Protein AF-A0A7C5WCN4-F1 (afdb_monomer_lite)

Secondary structure (DSSP, 8-state):
--HHHHHHHHHHHHHHHHHHHHHHHHHH--GGG-TTS-HHHHHHHHHHHHHHHHHHHHHHHHHHHHHHHHHTT--HHHHHHHHHHHHHHHHHTHHHHHHHHHHHHHTT--HHHHHHTT---

Radius of gyration: 17.39 Å; chains: 1; bounding box: 42×24×44 Å

pLDDT: mean 89.41, std 5.82, range [67.06, 97.5]

Foldseek 3Di:
DDPLLVVLLVLLVVLVVVLVLQVVLLVPDDCVLPVLDDRVLSVVLSVLLNVLSVLSNVLSVLSNVLSVCVVVVPDPVSNVVSVVVNVVSVVVNPVSVVVSCVSCVVSVHDPVSCVVSVHDD

Structure (mmCIF, N/CA/C/O backbone):
data_AF-A0A7C5WCN4-F1
#
_entry.id   AF-A0A7C5WCN4-F1
#
loop_
_atom_site.group_PDB
_atom_site.id
_atom_site.type_symbol
_atom_site.label_atom_id
_atom_site.label_alt_id
_atom_site.label_comp_id
_atom_site.label_asym_id
_atom_site.label_entity_id
_atom_site.label_seq_id
_atom_site.pdbx_PDB_ins_code
_atom_site.Cartn_x
_atom_site.Cartn_y
_atom_site.Cartn_z
_atom_site.occupancy
_atom_site.B_iso_or_equiv
_atom_site.auth_seq_id
_atom_site.auth_comp_id
_atom_site.auth_asym_id
_atom_site.auth_atom_id
_atom_site.pdbx_PDB_model_num
ATOM 1 N N . MET A 1 1 ? 18.456 7.647 -18.552 1.00 76.75 1 MET A N 1
ATOM 2 C CA . MET A 1 1 ? 17.257 7.166 -17.830 1.00 76.75 1 MET A CA 1
ATOM 3 C C . MET A 1 1 ? 16.057 7.398 -18.734 1.00 76.75 1 MET A C 1
ATOM 5 O O . MET A 1 1 ? 15.947 8.498 -19.260 1.00 76.75 1 MET A O 1
ATOM 9 N N . THR A 1 2 ? 15.253 6.373 -19.032 1.00 91.38 2 THR A N 1
ATOM 10 C CA . THR A 1 2 ? 14.086 6.536 -19.922 1.00 91.38 2 THR A CA 1
ATOM 11 C C . THR A 1 2 ? 12.917 7.166 -19.152 1.00 91.38 2 THR A C 1
ATOM 13 O O . THR A 1 2 ? 12.876 7.038 -17.925 1.00 91.38 2 THR A O 1
ATOM 16 N N . PRO A 1 3 ? 11.948 7.812 -19.833 1.00 93.69 3 PRO A N 1
ATOM 17 C CA . PRO A 1 3 ? 10.735 8.311 -19.180 1.00 93.69 3 PRO A CA 1
ATOM 18 C C . PRO A 1 3 ? 10.003 7.218 -18.392 1.00 93.69 3 PRO A C 1
ATOM 20 O O . PRO A 1 3 ? 9.534 7.458 -17.285 1.00 93.69 3 PRO A O 1
ATOM 23 N N . GLU A 1 4 ? 9.983 5.996 -18.927 1.00 93.31 4 GLU A N 1
ATOM 24 C CA . GLU A 1 4 ? 9.399 4.821 -18.278 1.00 93.31 4 GLU A CA 1
ATOM 25 C C . GLU A 1 4 ? 10.080 4.488 -16.939 1.00 93.31 4 GLU A C 1
ATOM 27 O O . GLU A 1 4 ? 9.400 4.337 -15.925 1.00 93.31 4 GLU A O 1
ATOM 32 N N . THR A 1 5 ? 11.419 4.450 -16.897 1.00 94.81 5 THR A N 1
ATOM 33 C CA . THR A 1 5 ? 12.170 4.245 -15.648 1.00 94.81 5 THR A CA 1
ATOM 34 C C . THR A 1 5 ? 11.837 5.320 -14.612 1.00 94.81 5 THR A C 1
ATOM 36 O O . THR A 1 5 ? 11.645 5.009 -13.437 1.00 94.81 5 THR A O 1
ATOM 39 N N . THR A 1 6 ? 11.754 6.583 -15.042 1.00 96.00 6 THR A N 1
ATOM 40 C CA . THR A 1 6 ? 11.404 7.708 -14.164 1.00 96.00 6 THR A CA 1
ATOM 41 C C . THR A 1 6 ? 10.004 7.547 -13.586 1.00 96.00 6 THR A C 1
ATOM 43 O O . THR A 1 6 ? 9.829 7.704 -12.380 1.00 96.00 6 THR A O 1
ATOM 46 N N . ILE A 1 7 ? 9.024 7.184 -14.417 1.00 96.62 7 ILE A N 1
ATOM 47 C CA . ILE A 1 7 ? 7.646 6.949 -13.976 1.00 96.62 7 ILE A CA 1
ATOM 48 C C . ILE A 1 7 ? 7.612 5.841 -12.921 1.00 96.62 7 ILE A C 1
ATOM 50 O O . ILE A 1 7 ? 7.041 6.049 -11.857 1.00 96.62 7 ILE A O 1
ATOM 54 N N . TYR A 1 8 ? 8.280 4.709 -13.150 1.00 96.06 8 TYR A N 1
ATOM 55 C CA . TYR A 1 8 ? 8.277 3.601 -12.193 1.00 96.06 8 TYR A CA 1
ATOM 56 C C . TYR A 1 8 ? 8.873 3.960 -10.835 1.00 96.06 8 TYR A C 1
ATOM 58 O O . TYR A 1 8 ? 8.252 3.679 -9.808 1.00 96.06 8 TYR A O 1
ATOM 66 N N . PHE A 1 9 ? 10.024 4.632 -10.801 1.00 97.25 9 PHE A N 1
ATOM 67 C CA . PHE A 1 9 ? 10.605 5.059 -9.529 1.00 97.25 9 PHE A CA 1
ATOM 68 C C . PHE A 1 9 ? 9.765 6.132 -8.831 1.00 97.25 9 PHE A C 1
ATOM 70 O O . PHE A 1 9 ? 9.570 6.044 -7.619 1.00 97.25 9 PHE A O 1
ATOM 77 N N . LEU A 1 10 ? 9.216 7.104 -9.566 1.00 97.31 10 LEU A N 1
ATOM 78 C CA . LEU A 1 10 ? 8.320 8.107 -8.985 1.00 97.31 10 LEU A CA 1
ATOM 79 C C . LEU A 1 10 ? 7.061 7.463 -8.401 1.00 97.31 10 LEU A C 1
ATOM 81 O O . LEU A 1 10 ? 6.691 7.766 -7.269 1.00 97.31 10 LEU A O 1
ATOM 85 N N . THR A 1 11 ? 6.432 6.533 -9.121 1.00 96.31 11 THR A N 1
ATOM 86 C CA . THR A 1 11 ? 5.275 5.785 -8.619 1.00 96.31 11 THR A CA 1
ATOM 87 C C . THR A 1 11 ? 5.635 4.984 -7.367 1.00 96.31 11 THR A C 1
ATOM 89 O O . THR A 1 11 ? 4.904 5.054 -6.379 1.00 96.31 11 THR A O 1
ATOM 92 N N . ALA A 1 12 ? 6.779 4.291 -7.352 1.00 96.62 12 ALA A N 1
ATOM 93 C CA . ALA A 1 12 ? 7.249 3.567 -6.172 1.00 96.62 12 ALA A CA 1
ATOM 94 C C . ALA A 1 12 ? 7.412 4.493 -4.956 1.00 96.62 12 ALA A C 1
ATOM 96 O O . ALA A 1 12 ? 6.925 4.166 -3.870 1.00 96.62 12 ALA A O 1
ATOM 97 N N . LEU A 1 13 ? 8.035 5.662 -5.141 1.00 97.50 13 LEU A N 1
ATOM 98 C CA . LEU A 1 13 ? 8.242 6.658 -4.087 1.00 97.50 13 LEU A CA 1
ATOM 99 C C . LEU A 1 13 ? 6.925 7.245 -3.572 1.00 97.50 13 LEU A C 1
ATOM 101 O O . LEU A 1 13 ? 6.748 7.356 -2.360 1.00 97.50 13 LEU A O 1
ATOM 105 N N . ILE A 1 14 ? 5.986 7.575 -4.463 1.00 97.19 14 ILE A N 1
ATOM 106 C CA . ILE A 1 14 ? 4.661 8.087 -4.084 1.00 97.19 14 ILE A CA 1
ATOM 107 C C . ILE A 1 14 ? 3.921 7.052 -3.234 1.00 97.19 14 ILE A C 1
ATOM 109 O O . ILE A 1 14 ? 3.423 7.380 -2.157 1.00 97.19 14 ILE A O 1
ATOM 113 N N . ILE A 1 15 ? 3.889 5.792 -3.674 1.00 95.31 15 ILE A N 1
ATOM 114 C CA . ILE A 1 15 ? 3.203 4.719 -2.945 1.00 95.31 15 ILE A CA 1
ATOM 115 C C . ILE A 1 15 ? 3.883 4.463 -1.594 1.00 95.31 15 ILE A C 1
ATOM 117 O O . ILE A 1 15 ? 3.197 4.326 -0.581 1.00 95.31 15 ILE A O 1
ATOM 121 N N . PHE A 1 16 ? 5.219 4.455 -1.547 1.00 96.56 16 PHE A N 1
ATOM 122 C CA . PHE A 1 16 ? 5.969 4.306 -0.299 1.00 96.56 16 PHE A CA 1
ATOM 123 C C . PHE A 1 16 ? 5.678 5.446 0.682 1.00 96.56 16 PHE A C 1
ATOM 125 O O . PHE A 1 16 ? 5.440 5.211 1.867 1.00 96.56 16 PHE A O 1
ATOM 132 N N . TYR A 1 17 ? 5.652 6.685 0.193 1.00 96.25 17 TYR A N 1
ATOM 133 C CA . TYR A 1 17 ? 5.306 7.844 1.004 1.00 96.25 17 TYR A CA 1
ATOM 134 C C . TYR A 1 17 ? 3.876 7.737 1.549 1.00 96.25 17 TYR A C 1
ATOM 136 O O . TYR A 1 17 ? 3.663 7.918 2.748 1.00 96.25 17 TYR A O 1
ATOM 144 N N . MET A 1 18 ? 2.906 7.364 0.707 1.00 93.75 18 MET A N 1
ATOM 145 C CA . MET A 1 18 ? 1.526 7.124 1.141 1.00 93.75 18 MET A CA 1
ATOM 146 C C . MET A 1 18 ? 1.446 6.043 2.223 1.00 93.75 18 MET A C 1
ATOM 148 O O . MET A 1 18 ? 0.764 6.252 3.226 1.00 93.75 18 MET A O 1
ATOM 152 N N . TYR A 1 19 ? 2.168 4.930 2.057 1.00 94.12 19 TYR A N 1
ATOM 153 C CA . TYR A 1 19 ? 2.286 3.886 3.075 1.00 94.12 19 TYR A CA 1
ATOM 154 C C . TYR A 1 19 ? 2.816 4.455 4.396 1.00 94.12 19 TYR A C 1
ATOM 156 O O . TYR A 1 19 ? 2.184 4.277 5.435 1.00 94.12 19 TYR A O 1
ATOM 164 N N . ARG A 1 20 ? 3.927 5.201 4.369 1.00 94.62 20 ARG A N 1
ATOM 165 C CA . ARG A 1 20 ? 4.536 5.790 5.574 1.00 94.62 20 ARG A CA 1
ATOM 166 C C . ARG A 1 20 ? 3.586 6.738 6.300 1.00 94.62 20 ARG A C 1
ATOM 168 O O . ARG A 1 20 ? 3.486 6.668 7.522 1.00 94.62 20 ARG A O 1
ATOM 175 N N . VAL A 1 21 ? 2.882 7.599 5.564 1.00 92.88 21 VAL A N 1
ATOM 176 C CA . VAL A 1 21 ? 1.896 8.528 6.135 1.00 92.88 21 VAL A CA 1
ATOM 177 C C . VAL A 1 21 ? 0.731 7.765 6.768 1.00 92.88 21 VAL A C 1
ATOM 179 O O . VAL A 1 21 ? 0.367 8.049 7.907 1.00 92.88 21 VAL A O 1
ATOM 182 N N . ARG A 1 22 ? 0.176 6.770 6.066 1.00 91.69 22 ARG A N 1
ATOM 183 C CA . ARG A 1 22 ? -0.956 5.961 6.546 1.00 91.69 22 ARG A CA 1
ATOM 184 C C . ARG A 1 22 ? -0.588 5.103 7.758 1.00 91.69 22 ARG A C 1
ATOM 186 O O . ARG A 1 22 ? -1.338 5.088 8.728 1.00 91.69 22 ARG A O 1
ATOM 193 N N . LYS A 1 23 ? 0.584 4.461 7.741 1.00 92.38 23 LYS A N 1
ATOM 194 C CA . LYS A 1 23 ? 1.112 3.663 8.856 1.00 92.38 23 LYS A CA 1
ATOM 195 C C . LYS A 1 23 ? 1.343 4.522 10.097 1.00 92.38 23 LYS A C 1
ATOM 197 O O . LYS A 1 23 ? 0.842 4.191 11.163 1.00 92.38 23 LYS A O 1
ATOM 202 N N . LYS A 1 24 ? 1.994 5.681 9.941 1.00 91.12 24 LYS A N 1
ATOM 203 C CA . LYS A 1 24 ? 2.179 6.635 11.044 1.00 91.12 24 LYS A CA 1
ATOM 204 C C . LYS A 1 24 ? 0.840 7.103 11.623 1.00 91.12 24 LYS A C 1
ATOM 206 O O . LYS A 1 24 ? 0.715 7.185 12.839 1.00 91.12 24 LYS A O 1
ATOM 211 N N . GLY A 1 25 ? -0.147 7.384 10.769 1.00 88.56 25 GLY A N 1
ATOM 212 C CA . GLY A 1 25 ? -1.503 7.718 11.210 1.00 88.56 25 GLY A CA 1
ATOM 213 C C . GLY A 1 25 ? -2.146 6.582 12.006 1.00 88.56 25 GLY A C 1
ATOM 214 O O . GLY A 1 25 ? -2.656 6.815 13.092 1.00 88.56 25 GLY A O 1
ATOM 215 N N . LEU A 1 26 ? -2.053 5.341 11.522 1.00 90.75 26 LEU A N 1
ATOM 216 C CA . LEU A 1 26 ? -2.600 4.164 12.203 1.00 90.75 26 LEU A CA 1
ATOM 217 C C . LEU A 1 26 ? -1.961 3.909 13.571 1.00 90.75 26 LEU A C 1
ATOM 219 O O . LEU A 1 26 ? -2.655 3.565 14.528 1.00 90.75 26 LEU A O 1
ATOM 223 N N . ASP A 1 27 ? -0.644 4.077 13.673 1.00 89.62 27 ASP A N 1
ATOM 224 C CA . ASP A 1 27 ? 0.095 3.844 14.912 1.00 89.62 27 ASP A CA 1
ATOM 225 C C . ASP A 1 27 ? -0.321 4.840 16.009 1.00 89.62 27 ASP A C 1
ATOM 227 O O . ASP A 1 27 ? -0.366 4.465 17.180 1.00 89.62 27 ASP A O 1
ATOM 231 N N . GLN A 1 28 ? -0.714 6.060 15.625 1.00 89.00 28 GLN A N 1
ATOM 232 C CA . GLN A 1 28 ? -1.202 7.112 16.525 1.00 89.00 28 GLN A CA 1
ATOM 233 C C . GLN A 1 28 ? -2.654 6.917 16.984 1.00 89.00 28 GLN A C 1
ATOM 235 O O . GLN A 1 28 ? -3.077 7.549 17.950 1.00 89.00 28 GLN A O 1
ATOM 240 N N . ILE A 1 29 ? -3.421 6.050 16.322 1.00 87.75 29 ILE A N 1
ATOM 241 C CA . ILE A 1 29 ? -4.818 5.795 16.676 1.00 87.75 29 ILE A CA 1
ATOM 242 C C . ILE A 1 29 ? -4.869 4.782 17.819 1.00 87.75 29 ILE A C 1
ATOM 244 O O . ILE A 1 29 ? -4.379 3.648 17.704 1.00 87.75 29 ILE A O 1
ATOM 248 N N . GLY A 1 30 ? -5.468 5.218 18.927 1.00 87.94 30 GLY A N 1
ATOM 249 C CA . GLY A 1 30 ? -5.791 4.399 20.090 1.00 87.94 30 GLY A CA 1
ATOM 250 C C . GLY A 1 30 ? -7.257 3.941 20.100 1.00 87.94 30 GLY A C 1
ATOM 251 O O . GLY A 1 30 ? -8.057 4.444 19.308 1.00 87.94 30 GLY A O 1
ATOM 252 N N . PRO A 1 31 ? -7.627 3.024 21.014 1.00 88.62 31 PRO A N 1
ATOM 253 C CA . PRO A 1 31 ? -9.000 2.523 21.146 1.00 88.62 31 PRO A CA 1
ATOM 254 C C . PRO A 1 31 ? -10.027 3.634 21.409 1.00 88.62 31 PRO A C 1
ATOM 256 O O . PRO A 1 31 ? -11.164 3.537 20.973 1.00 88.62 31 PRO A O 1
ATOM 259 N N . GLU A 1 32 ? -9.597 4.721 22.055 1.00 87.38 32 GLU A N 1
ATOM 260 C CA . GLU A 1 32 ? -10.376 5.940 22.332 1.00 87.38 32 GLU A CA 1
ATOM 261 C C . GLU A 1 32 ? -11.008 6.555 21.068 1.00 87.38 32 GLU A C 1
ATOM 263 O O . GLU A 1 32 ? -12.049 7.198 21.136 1.00 87.38 32 GLU A O 1
ATOM 268 N N . ALA A 1 33 ? -10.387 6.362 19.897 1.00 85.06 33 ALA A N 1
ATOM 269 C CA . ALA A 1 33 ? -10.899 6.882 18.631 1.00 85.06 33 ALA A CA 1
ATOM 270 C C . ALA A 1 33 ? -12.108 6.095 18.101 1.00 85.06 33 ALA A C 1
ATOM 272 O O . ALA A 1 33 ? -12.773 6.561 17.180 1.00 85.06 33 ALA A O 1
ATOM 273 N N . PHE A 1 34 ? -12.364 4.902 18.641 1.00 86.50 34 PHE A N 1
ATOM 274 C CA . PHE A 1 34 ? -13.492 4.040 18.301 1.00 86.50 34 PHE A CA 1
ATOM 275 C C . PHE A 1 34 ? -14.149 3.533 19.587 1.00 86.50 34 PHE A C 1
ATOM 277 O O . PHE A 1 34 ? -14.023 2.352 19.910 1.00 86.50 34 PHE A O 1
ATOM 284 N N . PRO A 1 35 ? -14.840 4.413 20.336 1.00 84.69 35 PRO A N 1
ATOM 285 C CA . PRO A 1 35 ? -15.514 4.020 21.572 1.00 84.69 35 PRO A CA 1
ATOM 286 C C . PRO A 1 35 ? -16.640 3.006 21.324 1.00 84.69 35 PRO A C 1
ATOM 288 O O . PRO A 1 35 ? -17.064 2.326 22.252 1.00 84.69 35 PRO A O 1
ATOM 291 N N . GLU A 1 36 ? -17.110 2.885 20.078 1.00 86.75 36 GLU A N 1
ATOM 292 C CA . GLU A 1 36 ? -18.105 1.894 19.665 1.00 86.75 36 GLU A CA 1
ATOM 293 C C . GLU A 1 36 ? -17.531 0.470 19.603 1.00 86.75 36 GLU A C 1
ATOM 295 O O . GLU A 1 36 ? -18.284 -0.502 19.574 1.00 86.75 36 GLU A O 1
ATOM 300 N N . PHE A 1 37 ? -16.202 0.332 19.560 1.00 87.75 37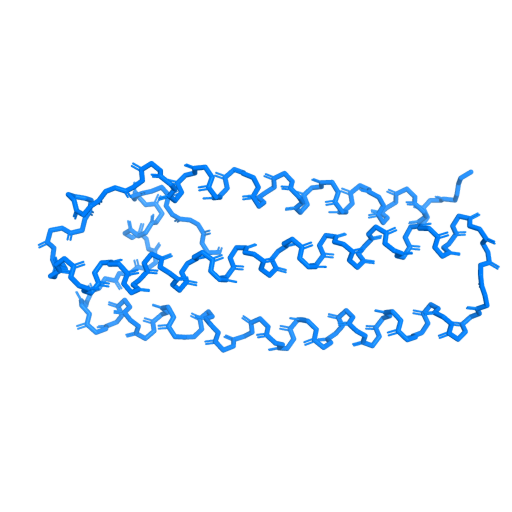 PHE A N 1
ATOM 301 C CA . PHE A 1 37 ? -15.532 -0.959 19.496 1.00 87.75 37 PHE A CA 1
ATOM 302 C C . PHE A 1 37 ? -15.136 -1.436 20.887 1.00 87.75 37 PHE A C 1
ATOM 304 O O . PHE A 1 37 ? -14.494 -0.730 21.666 1.00 87.75 37 PHE A O 1
ATOM 311 N N . GLU A 1 38 ? -15.392 -2.713 21.159 1.00 89.94 38 GLU A N 1
ATOM 312 C CA . GLU A 1 38 ? -14.668 -3.400 22.221 1.00 89.94 38 GLU A CA 1
ATOM 313 C C . GLU A 1 38 ? -13.160 -3.389 21.918 1.00 89.94 38 GLU A C 1
ATOM 315 O O . GLU A 1 38 ? -12.734 -3.438 20.761 1.00 89.94 38 GLU A O 1
ATOM 320 N N . LYS A 1 39 ? -1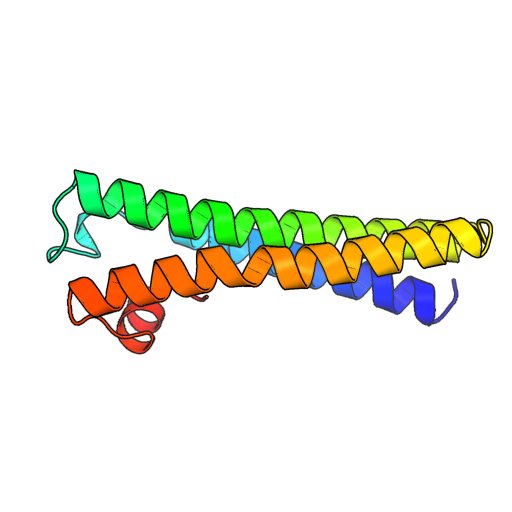2.309 -3.373 22.952 1.00 87.88 39 LYS A N 1
ATOM 321 C CA . LYS A 1 39 ? -10.847 -3.300 22.759 1.00 87.88 39 LYS A CA 1
ATOM 322 C C . LYS A 1 39 ? -10.316 -4.397 21.827 1.00 87.88 39 LYS A C 1
ATOM 324 O O . LYS A 1 39 ? -9.456 -4.118 20.997 1.00 87.88 39 LYS A O 1
ATOM 329 N N . ALA A 1 40 ? -10.827 -5.624 21.943 1.00 89.50 40 ALA A N 1
ATOM 330 C CA . ALA A 1 40 ? -10.428 -6.742 21.084 1.00 89.50 40 ALA A CA 1
ATOM 331 C C . ALA A 1 40 ? -10.765 -6.482 19.604 1.00 89.50 40 ALA A C 1
ATOM 333 O O . ALA A 1 40 ? -9.908 -6.641 18.734 1.00 89.50 40 ALA A O 1
ATOM 334 N N . VAL A 1 41 ? -11.980 -5.995 19.349 1.00 88.88 41 VAL A N 1
ATOM 335 C CA . VAL A 1 41 ? -12.492 -5.605 18.027 1.00 88.88 41 VAL A CA 1
ATOM 336 C C . VAL A 1 41 ? -11.637 -4.482 17.432 1.00 88.88 41 VAL A C 1
ATOM 338 O O . VAL A 1 41 ? -11.226 -4.559 16.275 1.00 88.88 41 VAL A O 1
ATOM 341 N N . PHE A 1 42 ? -11.273 -3.477 18.233 1.00 91.12 42 PHE A N 1
ATOM 342 C CA . PHE A 1 42 ? -10.381 -2.404 17.793 1.00 91.12 42 PHE A CA 1
ATOM 343 C C . PHE A 1 42 ? -9.011 -2.926 17.333 1.00 91.12 42 PHE A C 1
ATOM 345 O O . PHE A 1 42 ? -8.512 -2.507 16.287 1.00 91.12 42 PHE A O 1
ATOM 352 N N . PHE A 1 43 ? -8.391 -3.845 18.079 1.00 91.06 43 PHE A N 1
ATOM 353 C CA . PHE A 1 43 ? -7.098 -4.409 17.682 1.00 91.06 43 PHE A CA 1
ATOM 354 C C . PHE A 1 43 ? -7.197 -5.251 16.408 1.00 91.06 43 PHE A C 1
ATOM 356 O O . PHE A 1 43 ? -6.289 -5.198 15.576 1.00 91.06 43 PHE A O 1
ATOM 363 N N . GLU A 1 44 ? -8.295 -5.981 16.214 1.00 91.00 44 GLU A N 1
ATOM 364 C CA . GLU A 1 44 ? -8.537 -6.702 14.967 1.00 91.00 44 GLU A CA 1
ATOM 365 C C . GLU A 1 44 ? -8.696 -5.744 13.780 1.00 91.00 44 GLU A C 1
ATOM 367 O O . GLU A 1 44 ? -8.035 -5.922 12.753 1.00 91.00 44 GLU A O 1
ATOM 372 N N . PHE A 1 45 ? -9.494 -4.688 13.939 1.00 89.75 45 PHE A N 1
ATOM 373 C CA . PHE A 1 45 ? -9.664 -3.641 12.936 1.00 89.75 45 PHE A CA 1
ATOM 374 C C . PHE A 1 45 ? -8.336 -2.957 12.586 1.00 89.75 45 PHE A C 1
ATOM 376 O O . PHE A 1 45 ? -7.978 -2.830 11.412 1.00 89.75 45 PHE A O 1
ATOM 383 N N . LYS A 1 46 ? -7.557 -2.574 13.606 1.00 91.00 46 LYS A N 1
ATOM 384 C CA . LYS A 1 46 ? -6.227 -1.977 13.437 1.00 91.00 46 LYS A CA 1
ATOM 385 C C . LYS A 1 46 ? -5.294 -2.922 12.682 1.00 91.00 46 LYS A C 1
ATOM 387 O O . LYS A 1 46 ? -4.602 -2.476 11.772 1.00 91.00 46 LYS A O 1
ATOM 392 N N . ARG A 1 47 ? -5.315 -4.223 12.989 1.00 91.25 47 ARG A N 1
ATOM 393 C CA . ARG A 1 47 ? -4.539 -5.240 12.262 1.00 91.25 47 ARG A CA 1
ATOM 394 C C . ARG A 1 47 ? -4.962 -5.343 10.795 1.00 91.25 47 ARG A C 1
ATOM 396 O O . ARG A 1 47 ? -4.100 -5.424 9.928 1.00 91.25 47 ARG A O 1
ATOM 403 N N . LEU A 1 48 ? -6.264 -5.320 10.501 1.00 89.88 48 LEU A N 1
ATOM 404 C CA . LEU A 1 48 ? -6.767 -5.355 9.122 1.00 89.88 48 LEU A CA 1
ATOM 405 C C . LEU A 1 48 ? -6.303 -4.135 8.316 1.00 89.88 48 LEU A C 1
ATOM 407 O O . LEU A 1 48 ? -5.845 -4.295 7.182 1.00 89.88 48 LEU A O 1
ATOM 411 N N . LEU A 1 49 ? -6.378 -2.938 8.907 1.00 89.88 49 LEU A N 1
ATOM 412 C CA . LEU A 1 49 ? -5.850 -1.714 8.300 1.00 89.88 49 LEU A CA 1
ATOM 413 C C . LEU A 1 49 ? -4.342 -1.799 8.072 1.00 89.88 49 LEU A C 1
ATOM 415 O O . LEU A 1 49 ? -3.863 -1.414 7.007 1.00 89.88 49 LEU A O 1
ATOM 419 N N . ASP A 1 50 ? -3.606 -2.341 9.038 1.00 91.50 50 ASP A N 1
ATOM 420 C CA . ASP A 1 50 ? -2.159 -2.478 8.932 1.00 91.50 50 ASP A CA 1
ATOM 421 C C . ASP A 1 50 ? -1.765 -3.393 7.773 1.00 91.50 50 ASP A C 1
AT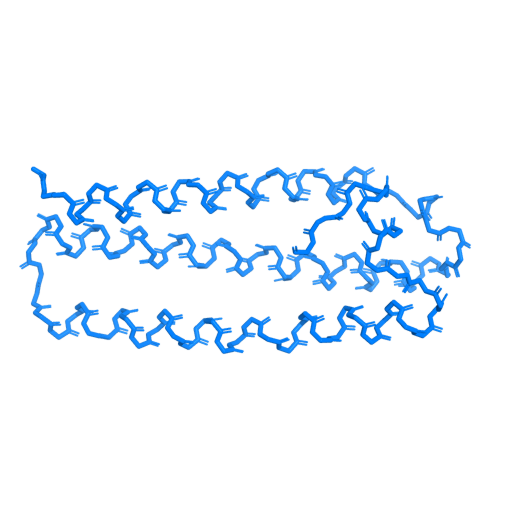OM 423 O O . ASP A 1 50 ? -1.013 -3.001 6.883 1.00 91.50 50 ASP A O 1
ATOM 427 N N . THR A 1 51 ? -2.389 -4.570 7.697 1.00 90.12 51 THR A N 1
ATOM 428 C CA . THR A 1 51 ? -2.200 -5.508 6.586 1.00 90.12 51 THR A CA 1
ATOM 429 C C . THR A 1 51 ? -2.582 -4.888 5.238 1.00 90.12 51 THR A C 1
ATOM 431 O O . THR A 1 51 ? -1.955 -5.186 4.221 1.00 90.12 51 THR A O 1
ATOM 434 N N . ALA A 1 52 ? -3.606 -4.031 5.183 1.00 88.12 52 ALA A N 1
ATOM 435 C CA . ALA A 1 52 ? -3.958 -3.319 3.955 1.00 88.12 52 ALA A CA 1
ATOM 436 C C . ALA A 1 52 ? -2.875 -2.300 3.553 1.00 88.12 52 ALA A C 1
ATOM 438 O O . ALA A 1 52 ? -2.544 -2.183 2.371 1.00 88.12 52 ALA A O 1
ATOM 439 N N . TYR A 1 53 ? -2.280 -1.596 4.517 1.00 90.88 53 TYR A N 1
ATOM 440 C CA . TYR A 1 53 ? -1.204 -0.637 4.263 1.00 90.88 53 TYR A CA 1
ATOM 441 C C . TYR A 1 53 ? 0.114 -1.318 3.889 1.00 90.88 53 TYR A C 1
ATOM 443 O O . TYR A 1 53 ? 0.767 -0.875 2.945 1.00 90.88 53 TYR A O 1
ATOM 451 N N . GLU A 1 54 ? 0.477 -2.430 4.524 1.00 90.62 54 GLU A N 1
ATOM 452 C CA . GLU A 1 54 ? 1.647 -3.237 4.144 1.00 90.62 54 GLU A CA 1
ATOM 453 C C . GLU A 1 54 ? 1.592 -3.684 2.678 1.00 90.62 54 GLU A C 1
ATOM 455 O O . GLU A 1 54 ? 2.606 -3.739 1.986 1.00 90.62 54 GLU A O 1
ATOM 460 N N . ARG A 1 55 ? 0.399 -3.918 2.130 1.00 88.88 55 ARG A N 1
ATOM 461 C CA . ARG A 1 55 ? 0.264 -4.269 0.711 1.00 88.88 55 ARG A CA 1
ATOM 462 C C . ARG A 1 55 ? 0.570 -3.108 -0.232 1.00 88.88 55 ARG A C 1
ATOM 464 O O . ARG A 1 55 ? 0.997 -3.346 -1.361 1.00 88.88 55 ARG A O 1
ATOM 471 N N . MET A 1 56 ? 0.428 -1.859 0.218 1.00 91.00 56 MET A N 1
ATOM 472 C CA . MET A 1 56 ? 0.941 -0.703 -0.525 1.00 91.00 56 MET A CA 1
ATOM 473 C C . MET A 1 56 ? 2.471 -0.747 -0.605 1.00 91.00 56 MET A C 1
ATOM 475 O O . MET A 1 56 ? 3.035 -0.401 -1.641 1.00 91.00 56 MET A O 1
ATOM 479 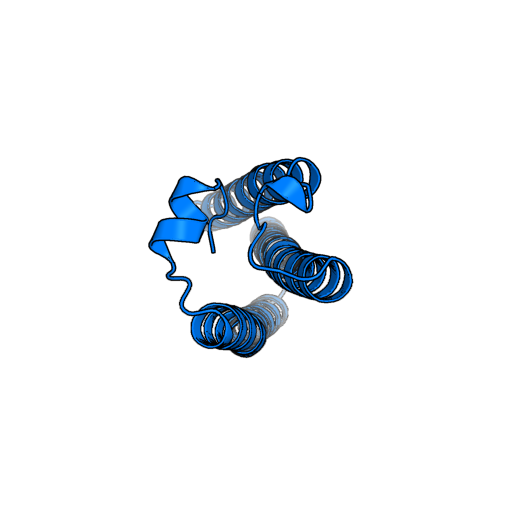N N . LEU A 1 57 ? 3.152 -1.228 0.442 1.00 92.75 57 LEU A N 1
ATOM 480 C CA . LEU A 1 57 ? 4.602 -1.419 0.410 1.00 92.75 57 LEU A CA 1
ATOM 481 C C . LEU A 1 57 ? 5.003 -2.468 -0.638 1.00 92.75 57 LEU A C 1
ATOM 483 O O . LEU A 1 57 ? 5.935 -2.226 -1.402 1.00 92.75 57 LEU A O 1
ATOM 487 N N . TYR A 1 58 ? 4.271 -3.582 -0.747 1.00 93.00 58 TYR A N 1
ATOM 488 C CA . TYR A 1 58 ? 4.512 -4.568 -1.811 1.00 93.00 58 TYR A CA 1
ATOM 489 C C . TYR A 1 58 ? 4.323 -3.963 -3.202 1.00 93.00 58 TYR A C 1
ATOM 491 O O . TYR A 1 58 ? 5.161 -4.163 -4.081 1.00 93.00 58 TYR A O 1
ATOM 499 N N . LEU A 1 59 ? 3.267 -3.166 -3.391 1.00 93.25 59 LEU A N 1
ATOM 500 C CA . LEU A 1 59 ? 3.018 -2.470 -4.650 1.00 93.25 59 LEU A CA 1
ATOM 501 C C . LEU A 1 59 ? 4.167 -1.511 -5.004 1.00 93.25 59 LEU A C 1
ATOM 503 O O . LEU A 1 59 ? 4.653 -1.521 -6.134 1.00 93.25 59 LEU A O 1
ATOM 507 N N . SER A 1 60 ? 4.647 -0.735 -4.027 1.00 95.06 60 SER A N 1
ATOM 508 C CA . SER A 1 60 ? 5.827 0.125 -4.177 1.00 95.06 60 SER A CA 1
ATOM 509 C C . SER A 1 60 ? 7.067 -0.679 -4.588 1.00 95.06 60 SER A C 1
ATOM 511 O O . SER A 1 60 ? 7.744 -0.308 -5.547 1.00 95.06 60 SER A O 1
ATOM 513 N N . GLY A 1 61 ? 7.321 -1.817 -3.935 1.00 95.69 61 GLY A N 1
ATOM 514 C CA . GLY A 1 61 ? 8.435 -2.708 -4.264 1.00 95.69 61 GLY A CA 1
ATOM 515 C C . GLY A 1 61 ? 8.379 -3.247 -5.697 1.00 95.69 61 GLY A C 1
ATOM 516 O O . GLY A 1 61 ? 9.402 -3.280 -6.379 1.00 95.69 61 GLY A O 1
ATOM 517 N N . VAL A 1 62 ? 7.189 -3.594 -6.198 1.00 95.56 62 VAL A N 1
ATOM 518 C CA . VAL A 1 62 ? 7.021 -4.045 -7.590 1.00 95.56 62 VAL A CA 1
ATOM 519 C C . VAL A 1 62 ? 7.304 -2.923 -8.589 1.00 95.56 62 VAL A C 1
ATOM 521 O O . VAL A 1 62 ? 8.004 -3.155 -9.574 1.00 95.56 62 VAL A O 1
ATOM 524 N N . PHE A 1 63 ? 6.842 -1.696 -8.332 1.00 96.06 63 PHE A N 1
ATOM 525 C CA . PHE A 1 63 ? 7.197 -0.549 -9.176 1.00 96.06 63 PHE A CA 1
ATOM 526 C C . PHE A 1 63 ? 8.695 -0.236 -9.134 1.00 96.06 63 PHE A C 1
ATOM 528 O O . PHE A 1 63 ? 9.289 0.065 -10.168 1.00 96.06 63 PHE A O 1
ATOM 535 N N . PHE A 1 64 ? 9.336 -0.373 -7.974 1.00 96.25 64 PHE A N 1
ATOM 536 C CA . PHE A 1 64 ? 10.782 -0.214 -7.862 1.00 96.25 64 PHE A CA 1
ATOM 537 C C . PHE A 1 64 ? 11.529 -1.265 -8.699 1.00 96.25 64 PHE A C 1
ATOM 539 O O . PHE A 1 64 ? 12.447 -0.928 -9.449 1.00 96.25 64 PHE A O 1
ATOM 546 N N . LEU A 1 65 ? 11.082 -2.525 -8.647 1.00 95.50 65 LEU A N 1
ATOM 547 C CA . LEU A 1 65 ? 11.630 -3.615 -9.453 1.00 95.50 65 LEU A CA 1
ATOM 548 C C . LEU A 1 65 ? 11.436 -3.374 -10.958 1.00 95.50 65 LEU A C 1
ATOM 550 O O . LEU A 1 65 ? 12.376 -3.571 -11.725 1.00 95.50 65 LEU A O 1
ATOM 554 N N . LEU A 1 66 ? 10.267 -2.883 -11.388 1.00 95.38 66 LEU A N 1
ATOM 555 C CA . LEU A 1 66 ? 10.034 -2.467 -12.779 1.00 95.38 66 LEU A CA 1
ATOM 556 C C . LEU A 1 66 ? 10.996 -1.351 -13.211 1.00 95.38 66 LEU A C 1
ATOM 558 O O . LEU A 1 66 ? 11.513 -1.383 -14.332 1.00 95.38 66 LEU A O 1
ATOM 562 N N . GLY A 1 67 ? 11.276 -0.395 -12.321 1.00 95.69 67 GLY A N 1
ATOM 563 C CA . GLY A 1 67 ? 12.284 0.645 -12.526 1.00 95.69 67 GLY A CA 1
ATOM 564 C C . GLY A 1 67 ? 13.671 0.056 -12.783 1.00 95.69 67 GLY A C 1
ATOM 565 O O . GLY A 1 67 ? 14.299 0.402 -13.784 1.00 95.69 67 GLY A O 1
ATOM 566 N N . ILE A 1 68 ? 14.109 -0.891 -11.946 1.00 95.88 68 ILE A N 1
ATOM 567 C CA . ILE A 1 68 ? 15.387 -1.612 -12.091 1.00 95.88 68 ILE A CA 1
ATOM 568 C C . ILE A 1 68 ? 15.434 -2.393 -13.410 1.00 95.88 68 ILE A C 1
ATOM 570 O O . ILE A 1 68 ? 16.363 -2.210 -14.194 1.00 95.88 68 ILE A O 1
ATOM 574 N N . ILE A 1 69 ? 14.425 -3.223 -13.690 1.00 95.50 69 ILE A N 1
ATOM 575 C CA . ILE A 1 69 ? 14.334 -4.029 -14.920 1.00 95.50 69 ILE A CA 1
ATOM 576 C C . ILE A 1 69 ? 14.485 -3.143 -16.157 1.00 95.50 69 ILE A C 1
ATOM 578 O O . ILE A 1 69 ? 15.238 -3.471 -17.075 1.00 95.50 69 ILE A O 1
ATOM 582 N N . THR A 1 70 ? 13.803 -1.996 -16.157 1.00 94.25 70 THR A N 1
ATOM 583 C CA . THR A 1 70 ? 13.827 -1.044 -17.272 1.00 94.25 70 THR A CA 1
ATOM 584 C C . THR A 1 70 ? 15.166 -0.310 -17.362 1.00 94.25 70 THR A C 1
ATOM 586 O O . THR A 1 70 ? 15.696 -0.138 -18.459 1.00 94.25 70 THR A O 1
ATOM 589 N N . LEU A 1 71 ? 15.748 0.093 -16.226 1.00 95.56 71 LEU A N 1
ATOM 590 C CA . LEU A 1 71 ? 17.037 0.788 -16.169 1.00 95.56 71 LEU A CA 1
ATOM 591 C C . LEU A 1 71 ? 18.179 -0.080 -16.712 1.00 95.56 71 LEU A C 1
ATOM 593 O O . LEU A 1 71 ? 18.987 0.400 -17.505 1.00 95.56 71 LEU A O 1
ATOM 597 N N . PHE A 1 72 ? 18.218 -1.353 -16.314 1.00 96.12 72 PHE A N 1
ATOM 598 C CA . PHE A 1 72 ? 19.261 -2.305 -16.706 1.00 96.12 72 PHE A CA 1
ATOM 599 C C . PHE A 1 72 ? 18.946 -3.073 -17.995 1.00 96.12 72 PHE A C 1
ATOM 601 O O . PHE A 1 72 ? 19.734 -3.925 -18.395 1.00 96.12 72 PHE A O 1
ATOM 608 N N . ARG A 1 73 ? 17.822 -2.767 -18.663 1.00 92.94 73 ARG A N 1
ATOM 609 C CA . ARG A 1 73 ? 17.380 -3.430 -19.904 1.00 92.94 73 ARG A CA 1
ATOM 610 C C . ARG A 1 73 ? 17.358 -4.960 -19.779 1.00 92.94 73 ARG A C 1
ATOM 612 O O . ARG A 1 73 ? 17.820 -5.671 -20.669 1.00 92.94 73 ARG A O 1
ATOM 619 N N . LEU A 1 74 ? 16.840 -5.456 -18.656 1.00 93.50 74 LEU A N 1
ATOM 620 C CA . LEU A 1 74 ? 16.710 -6.893 -18.413 1.00 93.50 74 LEU A CA 1
ATOM 621 C C . LEU A 1 74 ? 15.769 -7.554 -19.442 1.00 93.50 74 LEU A C 1
ATOM 623 O O . LEU A 1 74 ? 14.979 -6.857 -20.089 1.00 93.50 74 LEU A O 1
ATOM 627 N N . PRO A 1 75 ? 15.831 -8.892 -19.604 1.00 93.94 75 PRO A N 1
ATOM 628 C CA . PRO A 1 75 ? 15.053 -9.598 -20.614 1.00 93.94 75 PRO A CA 1
ATOM 629 C C . PRO A 1 75 ? 13.547 -9.279 -20.559 1.00 93.94 75 PRO A C 1
ATOM 631 O O . PRO A 1 75 ? 12.982 -9.171 -19.464 1.00 93.94 75 PRO A O 1
ATOM 634 N N . PRO A 1 76 ? 12.852 -9.210 -21.714 1.00 88.94 76 PRO A N 1
ATOM 635 C CA . PRO A 1 76 ? 11.420 -8.898 -21.769 1.00 88.94 76 PRO A CA 1
ATOM 636 C C . PRO A 1 76 ? 10.548 -9.816 -20.900 1.00 88.94 76 PRO A C 1
ATOM 638 O O . PRO A 1 76 ? 9.577 -9.363 -20.295 1.00 88.94 76 PRO A O 1
ATOM 641 N N . ASN A 1 77 ? 10.934 -11.089 -20.771 1.00 93.44 77 ASN A N 1
ATOM 642 C CA . ASN A 1 77 ? 10.232 -12.068 -19.939 1.00 93.44 77 ASN A CA 1
ATOM 643 C C . ASN A 1 77 ? 10.227 -11.672 -18.456 1.00 93.44 77 ASN A C 1
ATOM 645 O O . ASN A 1 77 ? 9.219 -11.859 -17.779 1.00 93.44 77 ASN A O 1
ATOM 649 N N . THR A 1 78 ? 11.314 -11.075 -17.953 1.00 92.56 78 THR A N 1
ATOM 650 C CA . THR A 1 78 ? 11.389 -10.588 -16.569 1.00 92.56 78 THR A CA 1
ATOM 651 C C . THR A 1 78 ? 10.360 -9.485 -16.341 1.00 92.56 78 THR A C 1
ATOM 653 O O . THR A 1 78 ? 9.611 -9.532 -15.369 1.00 92.56 78 THR A O 1
ATOM 656 N N . LYS A 1 79 ? 10.257 -8.540 -17.283 1.00 90.31 79 LYS A N 1
ATOM 657 C CA . LYS A 1 79 ? 9.281 -7.443 -17.236 1.00 90.31 79 LYS A CA 1
ATOM 658 C C . LYS A 1 79 ? 7.839 -7.960 -17.271 1.00 90.31 79 LYS A C 1
ATOM 660 O O . LYS A 1 79 ? 7.015 -7.517 -16.475 1.00 90.31 79 LYS A O 1
ATOM 665 N N . LEU A 1 80 ? 7.553 -8.939 -18.133 1.00 93.75 80 LEU A N 1
ATOM 666 C CA . LEU A 1 80 ? 6.238 -9.581 -18.222 1.00 93.75 80 LEU A CA 1
ATOM 667 C C . LEU A 1 80 ? 5.842 -10.270 -16.907 1.00 93.75 80 LEU A C 1
ATOM 669 O O . LEU A 1 80 ? 4.739 -10.046 -16.413 1.00 93.75 80 LEU A O 1
ATOM 673 N N . ILE A 1 81 ? 6.743 -11.055 -16.309 1.00 94.62 81 ILE A N 1
ATOM 674 C CA . ILE A 1 81 ? 6.498 -11.714 -15.015 1.00 94.62 81 ILE A CA 1
ATOM 675 C C . ILE A 1 81 ? 6.211 -10.671 -13.929 1.00 94.62 81 ILE A C 1
ATOM 677 O O . ILE A 1 81 ? 5.288 -10.844 -13.134 1.00 94.62 81 ILE A O 1
ATOM 681 N N . THR A 1 82 ? 6.949 -9.558 -13.910 1.00 92.88 82 THR A N 1
ATOM 682 C CA . THR A 1 82 ? 6.706 -8.476 -12.948 1.00 92.88 82 THR A CA 1
ATOM 683 C C . THR A 1 82 ? 5.351 -7.795 -13.160 1.00 92.88 82 THR A C 1
ATOM 685 O O . THR A 1 82 ? 4.684 -7.474 -12.178 1.00 92.88 82 THR A O 1
ATOM 688 N N . TYR A 1 83 ? 4.882 -7.628 -14.400 1.00 93.50 83 TYR A N 1
ATOM 689 C CA . TYR A 1 83 ? 3.517 -7.149 -14.651 1.00 93.50 83 TYR A CA 1
ATOM 690 C C . TYR A 1 83 ? 2.444 -8.138 -14.194 1.00 93.50 83 TYR A C 1
ATOM 692 O O . TYR A 1 83 ? 1.442 -7.720 -13.618 1.00 93.50 83 TYR A O 1
ATOM 700 N N . ILE A 1 84 ? 2.652 -9.442 -14.389 1.00 94.00 84 ILE A N 1
ATOM 701 C CA . ILE A 1 84 ? 1.728 -10.464 -13.878 1.00 94.00 84 ILE A CA 1
ATOM 702 C C . ILE A 1 84 ? 1.664 -10.393 -12.347 1.00 94.00 84 ILE A C 1
ATOM 704 O O . ILE A 1 84 ? 0.573 -10.372 -11.778 1.00 94.00 84 ILE A O 1
ATOM 708 N N . ALA A 1 85 ? 2.814 -10.269 -11.677 1.00 91.44 85 ALA A N 1
ATOM 709 C CA . ALA A 1 85 ? 2.872 -10.074 -10.230 1.00 91.44 85 ALA A CA 1
ATOM 710 C C . ALA A 1 85 ? 2.166 -8.779 -9.785 1.00 91.44 85 ALA A C 1
ATOM 712 O O . ALA A 1 85 ? 1.464 -8.783 -8.775 1.00 91.44 85 ALA A O 1
ATOM 713 N N . LEU A 1 86 ? 2.294 -7.690 -10.553 1.00 92.50 86 LEU A N 1
ATOM 714 C CA . LEU A 1 86 ? 1.597 -6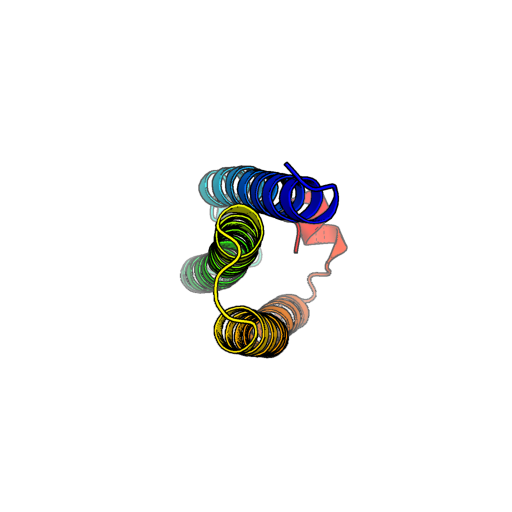.427 -10.295 1.00 92.50 86 LEU A CA 1
ATOM 715 C C . LEU A 1 86 ? 0.073 -6.614 -10.319 1.00 92.50 86 LEU A C 1
ATOM 717 O O . LEU A 1 86 ? -0.609 -6.225 -9.373 1.00 92.50 86 LEU A O 1
ATOM 721 N N . VAL A 1 87 ? -0.460 -7.247 -11.368 1.00 91.56 87 VAL A N 1
ATOM 722 C CA . VAL A 1 87 ? -1.897 -7.554 -11.482 1.00 91.56 87 VAL A CA 1
ATOM 723 C C . VAL A 1 87 ? -2.345 -8.486 -10.355 1.00 91.56 87 VAL A C 1
ATOM 725 O O . VAL A 1 87 ? -3.376 -8.247 -9.726 1.00 91.56 87 VAL A O 1
ATOM 728 N N . GLY A 1 88 ? -1.542 -9.504 -10.037 1.00 91.19 88 GLY A N 1
ATOM 729 C CA . GLY A 1 88 ? -1.794 -10.410 -8.919 1.00 91.19 88 GLY A CA 1
ATOM 730 C C . GLY A 1 88 ? -1.900 -9.678 -7.579 1.00 91.19 88 GLY A C 1
ATOM 731 O O . GLY A 1 88 ? -2.825 -9.942 -6.815 1.00 91.19 88 GLY A O 1
ATOM 732 N N . LEU A 1 89 ? -1.025 -8.702 -7.314 1.00 88.00 89 LEU A N 1
ATOM 733 C CA . LEU A 1 89 ? -1.094 -7.865 -6.111 1.00 88.00 89 LEU A CA 1
ATOM 734 C C . LEU A 1 89 ? -2.345 -6.986 -6.075 1.00 88.00 89 LEU A C 1
ATOM 736 O O . LEU A 1 89 ? -2.935 -6.824 -5.007 1.00 88.00 89 LEU A O 1
ATOM 740 N N . PHE A 1 90 ? -2.779 -6.447 -7.218 1.00 84.06 90 PHE A N 1
ATOM 741 C CA . PHE A 1 90 ? -4.037 -5.700 -7.302 1.00 84.06 90 PHE A CA 1
ATOM 742 C C . PHE A 1 90 ? -5.236 -6.570 -6.920 1.00 84.06 90 PHE A C 1
ATOM 744 O O . PHE A 1 90 ? -6.039 -6.156 -6.084 1.00 84.06 90 PHE A O 1
ATOM 751 N N . ILE A 1 91 ? -5.327 -7.786 -7.466 1.00 85.12 91 ILE A N 1
ATOM 752 C CA . ILE A 1 91 ? -6.395 -8.741 -7.131 1.00 85.12 91 ILE A CA 1
ATOM 753 C C . ILE A 1 91 ? -6.297 -9.148 -5.660 1.00 85.12 91 ILE A C 1
ATOM 755 O O . ILE A 1 91 ? -7.295 -9.132 -4.937 1.00 85.12 91 ILE A O 1
ATOM 759 N N . TYR A 1 92 ? -5.084 -9.443 -5.187 1.00 82.12 92 TYR A N 1
ATOM 760 C CA . TYR A 1 92 ? -4.840 -9.788 -3.794 1.00 82.12 92 TYR A CA 1
ATOM 761 C C . TYR A 1 92 ? -5.272 -8.666 -2.848 1.00 82.12 92 TYR A C 1
ATOM 763 O O . TYR A 1 92 ? -5.687 -8.967 -1.739 1.00 82.12 92 TYR A O 1
ATOM 771 N N . ASN A 1 93 ? -5.247 -7.394 -3.260 1.00 79.88 93 ASN A N 1
ATOM 772 C CA . ASN A 1 93 ? -5.665 -6.248 -2.446 1.00 79.88 93 ASN A CA 1
ATOM 773 C C . ASN A 1 93 ? -7.186 -6.083 -2.264 1.00 79.88 93 ASN A C 1
ATOM 775 O O . ASN A 1 93 ? -7.605 -5.324 -1.389 1.00 79.88 93 ASN A O 1
ATOM 779 N N . ILE A 1 94 ? -8.020 -6.781 -3.040 1.00 77.56 94 ILE A N 1
ATOM 780 C CA . ILE A 1 94 ? -9.485 -6.640 -2.971 1.00 77.56 94 ILE A CA 1
ATOM 781 C C . ILE A 1 94 ? -10.074 -7.232 -1.668 1.00 77.56 94 ILE A C 1
ATOM 783 O O . ILE A 1 94 ? -10.829 -6.530 -0.990 1.00 77.56 94 ILE A O 1
ATOM 787 N N . PRO A 1 95 ? -9.732 -8.467 -1.237 1.00 79.25 95 PRO A N 1
ATOM 788 C CA . PRO A 1 95 ? -10.349 -9.090 -0.064 1.00 79.25 95 PRO A CA 1
ATOM 789 C C . PRO A 1 95 ? -10.189 -8.337 1.269 1.00 79.25 95 PRO A C 1
ATOM 791 O O . PRO A 1 95 ? -11.188 -8.218 1.976 1.00 79.25 95 PRO A O 1
ATOM 794 N N . PRO A 1 96 ? -9.012 -7.801 1.662 1.00 78.00 96 PRO A N 1
ATOM 795 C CA . PRO A 1 96 ? -8.896 -7.052 2.917 1.00 78.00 96 PRO A CA 1
ATOM 796 C C . PRO A 1 96 ? -9.723 -5.779 2.907 1.00 78.00 96 PRO A C 1
ATOM 798 O O . PRO A 1 96 ? -10.334 -5.450 3.914 1.00 78.00 96 PRO A O 1
ATOM 801 N N . ARG A 1 97 ? -9.777 -5.085 1.764 1.00 79.81 97 ARG A N 1
ATOM 802 C CA . ARG A 1 97 ? -10.600 -3.887 1.615 1.00 79.81 97 ARG A CA 1
ATOM 803 C C . ARG A 1 97 ? -12.073 -4.219 1.854 1.00 79.81 97 ARG A C 1
ATOM 805 O O . ARG A 1 97 ? -12.729 -3.523 2.618 1.00 79.81 97 ARG A O 1
ATOM 812 N N . ASN A 1 98 ? -12.557 -5.319 1.278 1.00 82.56 98 ASN A N 1
ATOM 813 C CA . ASN A 1 98 ? -13.923 -5.787 1.505 1.00 82.56 98 ASN A CA 1
ATOM 814 C C . ASN A 1 98 ? -14.159 -6.186 2.965 1.00 82.56 98 ASN A C 1
ATOM 816 O O . ASN A 1 98 ? -15.192 -5.833 3.517 1.00 82.56 98 ASN A O 1
ATOM 820 N N . ARG A 1 99 ? -13.199 -6.861 3.611 1.00 84.00 99 ARG A N 1
ATOM 821 C CA . ARG A 1 99 ? -13.299 -7.197 5.041 1.00 84.00 99 ARG A CA 1
ATOM 822 C C . ARG A 1 99 ? -13.370 -5.956 5.918 1.00 84.00 99 ARG A C 1
ATOM 824 O O . ARG A 1 99 ? -14.147 -5.945 6.856 1.00 84.00 99 ARG A O 1
ATOM 831 N N . ILE A 1 100 ? -12.595 -4.917 5.610 1.00 84.50 100 ILE A N 1
ATOM 832 C CA . ILE A 1 100 ? -12.637 -3.653 6.350 1.00 84.50 100 ILE A CA 1
ATOM 833 C C . ILE A 1 100 ? -14.008 -2.992 6.190 1.00 84.50 100 ILE A C 1
ATOM 835 O O . ILE A 1 100 ? -14.576 -2.573 7.186 1.00 84.50 100 ILE A O 1
ATOM 839 N N . PHE A 1 101 ? -14.576 -2.954 4.980 1.00 84.12 101 PHE A N 1
ATOM 840 C CA . PHE A 1 101 ? -15.931 -2.426 4.785 1.00 84.12 101 PHE A CA 1
ATOM 841 C C . PHE A 1 101 ? -17.000 -3.249 5.504 1.00 84.12 101 PHE A C 1
ATOM 843 O O . PHE A 1 101 ? -17.807 -2.671 6.216 1.00 84.12 101 PHE A O 1
ATOM 850 N N . GLN A 1 102 ? -16.945 -4.582 5.422 1.00 85.62 102 GLN A N 1
ATOM 851 C CA . GLN A 1 102 ? -17.840 -5.459 6.186 1.00 85.62 102 GLN A CA 1
ATOM 852 C C . GLN A 1 102 ? -17.719 -5.229 7.697 1.00 85.62 102 GLN A C 1
ATOM 854 O O . GLN A 1 102 ? -18.716 -5.266 8.411 1.00 85.62 102 GLN A O 1
ATOM 859 N N . PHE A 1 103 ? -16.500 -4.974 8.179 1.00 84.56 103 PHE A N 1
ATOM 860 C CA . PHE A 1 103 ? -16.253 -4.660 9.579 1.00 84.56 103 PHE A CA 1
ATOM 861 C C . PHE A 1 103 ? -16.901 -3.332 9.972 1.00 84.56 103 PHE A C 1
ATOM 863 O O . PHE A 1 103 ? -17.514 -3.254 11.022 1.00 84.56 103 PHE A O 1
ATOM 870 N N . LEU A 1 104 ? -16.809 -2.296 9.136 1.00 85.19 104 LEU A N 1
ATOM 871 C CA . LEU A 1 104 ? -17.449 -1.003 9.403 1.00 85.19 104 LEU A CA 1
ATOM 872 C C . LEU A 1 104 ? -18.977 -1.097 9.372 1.00 85.19 104 LEU A C 1
ATOM 874 O O . LEU A 1 104 ? -19.631 -0.592 10.285 1.00 85.19 104 LEU A O 1
ATOM 878 N N . ASP A 1 105 ? -19.522 -1.802 8.378 1.00 86.25 105 ASP A N 1
ATOM 879 C CA . ASP A 1 105 ? -20.962 -2.021 8.230 1.00 86.25 105 ASP A CA 1
ATOM 880 C C . ASP A 1 105 ? -21.547 -2.726 9.466 1.00 86.25 105 ASP A C 1
ATOM 882 O O . ASP A 1 105 ? -22.623 -2.357 9.933 1.00 86.25 105 ASP A O 1
ATOM 886 N N . ALA A 1 106 ? -20.814 -3.676 10.064 1.00 86.19 106 ALA A N 1
ATOM 887 C CA . ALA A 1 106 ? -21.239 -4.378 11.279 1.00 86.19 106 ALA A CA 1
ATOM 888 C C . ALA A 1 106 ? -21.437 -3.454 12.498 1.00 86.19 106 ALA A C 1
ATOM 890 O O . ALA A 1 106 ? -22.204 -3.787 13.399 1.00 86.19 106 ALA A O 1
ATOM 891 N N . PHE A 1 107 ? -20.783 -2.290 12.516 1.00 84.88 107 PHE A N 1
ATOM 892 C CA . PHE A 1 107 ? -20.899 -1.289 13.580 1.00 84.88 107 PHE A CA 1
ATOM 893 C C . PHE A 1 107 ? -21.633 -0.016 13.126 1.00 84.88 107 PHE A C 1
ATOM 895 O O . PHE A 1 107 ? -21.592 0.990 13.831 1.00 84.88 107 PHE A O 1
ATOM 902 N N . ASN A 1 108 ? -22.313 -0.042 11.969 1.00 84.00 108 ASN A N 1
ATOM 903 C CA . ASN A 1 108 ? -22.959 1.125 11.350 1.00 84.00 108 ASN A CA 1
ATOM 904 C C . ASN A 1 108 ? -22.013 2.330 11.167 1.00 84.00 108 ASN A C 1
ATOM 906 O O . ASN A 1 108 ? -22.440 3.485 11.222 1.00 84.00 108 ASN A O 1
ATOM 910 N N . LEU A 1 109 ? -20.722 2.067 10.958 1.00 82.56 109 LEU A N 1
ATOM 911 C CA . LEU A 1 109 ? -19.729 3.091 10.656 1.00 82.56 109 LEU A CA 1
ATOM 912 C C . LEU A 1 109 ? -19.567 3.203 9.144 1.00 82.56 109 LEU A C 1
ATOM 914 O O . LEU A 1 109 ? -19.548 2.202 8.435 1.00 82.56 109 LEU A O 1
ATOM 918 N N . ASP A 1 110 ? -19.399 4.421 8.637 1.00 82.50 110 ASP A N 1
ATOM 919 C CA . ASP A 1 110 ? -19.176 4.649 7.213 1.00 82.50 110 ASP A CA 1
ATOM 920 C C . ASP A 1 110 ? -17.714 5.021 6.903 1.00 82.50 110 ASP A C 1
ATOM 922 O O . ASP A 1 110 ? -16.885 5.336 7.768 1.00 82.50 110 ASP A O 1
ATOM 926 N N . ALA A 1 111 ? -17.379 5.025 5.612 1.00 79.94 111 ALA A N 1
ATOM 927 C CA . ALA A 1 111 ? -16.058 5.443 5.145 1.00 79.94 111 ALA A CA 1
ATOM 928 C C . ALA A 1 111 ? -15.742 6.916 5.476 1.00 79.94 111 ALA A C 1
ATOM 930 O O . ALA A 1 111 ? -14.570 7.302 5.546 1.00 79.94 111 ALA A O 1
ATOM 931 N N . LYS A 1 112 ? -16.771 7.751 5.668 1.00 82.25 112 LYS A N 1
ATOM 932 C CA . LYS A 1 112 ? -16.621 9.161 6.038 1.00 82.25 112 LYS A CA 1
ATOM 933 C C . LYS A 1 112 ? -16.101 9.290 7.469 1.00 82.25 112 LYS A C 1
ATOM 935 O O . LYS A 1 112 ? -15.163 10.050 7.692 1.00 82.25 112 LYS A O 1
ATOM 940 N N . THR A 1 113 ? -16.610 8.472 8.383 1.00 81.12 113 THR A N 1
ATOM 941 C CA . THR A 1 113 ? -16.214 8.410 9.792 1.00 81.12 113 THR A CA 1
ATOM 942 C C . THR A 1 113 ? -14.745 8.026 9.925 1.00 81.12 113 THR A C 1
ATOM 944 O O . THR A 1 113 ? -14.002 8.626 10.698 1.00 81.12 113 THR A O 1
ATOM 947 N N . LEU A 1 114 ? -14.271 7.092 9.093 1.00 81.69 114 LEU A N 1
ATOM 948 C CA . LEU A 1 114 ? -12.843 6.780 9.015 1.00 81.69 114 LEU A CA 1
ATOM 949 C C . LEU A 1 114 ? -12.004 7.977 8.580 1.00 81.69 114 LEU A C 1
ATOM 951 O O . LEU A 1 114 ? -10.983 8.267 9.202 1.00 81.69 114 LEU A O 1
ATOM 955 N N . LYS A 1 115 ? -12.443 8.692 7.542 1.00 82.31 115 LYS A N 1
ATOM 956 C CA . LYS A 1 115 ? -11.731 9.863 7.026 1.00 82.31 115 LYS A CA 1
ATOM 957 C C . LYS A 1 115 ? -11.672 10.993 8.056 1.00 82.31 115 LYS A C 1
ATOM 959 O O . LYS A 1 115 ? -10.629 11.633 8.173 1.00 82.31 115 LYS A O 1
ATOM 964 N N . GLU A 1 116 ? -12.755 11.212 8.799 1.00 83.44 116 GLU A N 1
ATOM 965 C CA . GLU A 1 116 ? -12.832 12.175 9.907 1.00 83.44 116 GLU A CA 1
ATOM 966 C C . GLU A 1 116 ? -11.896 11.787 11.059 1.00 83.44 116 GLU A C 1
ATOM 968 O O . GLU A 1 116 ? -11.224 12.646 11.624 1.00 83.44 116 GLU A O 1
ATOM 973 N N . ARG A 1 117 ? -11.749 10.484 11.326 1.00 80.44 117 ARG A N 1
ATOM 974 C CA . ARG A 1 117 ? -10.809 9.920 12.313 1.00 80.44 117 ARG A CA 1
ATOM 975 C C . ARG A 1 117 ? -9.376 9.756 11.776 1.00 80.44 117 ARG A C 1
ATOM 977 O O . ARG A 1 117 ? -8.543 9.113 12.408 1.00 80.44 117 ARG A O 1
ATOM 984 N N . GLY A 1 118 ? -9.067 10.328 10.608 1.00 76.94 118 GLY A N 1
ATOM 985 C CA . GLY A 1 118 ? -7.719 10.344 10.025 1.00 76.94 118 GLY A CA 1
ATOM 986 C C . GLY A 1 118 ? -7.289 9.059 9.304 1.00 76.94 118 GLY A C 1
ATOM 987 O O . GLY A 1 118 ? -6.146 8.966 8.851 1.00 76.94 118 GLY A O 1
ATOM 988 N N . ILE A 1 119 ? -8.184 8.084 9.140 1.00 80.00 119 ILE A N 1
ATOM 989 C CA . ILE A 1 119 ? -7.938 6.820 8.434 1.00 80.00 119 ILE A CA 1
ATOM 990 C C . ILE A 1 119 ? -8.341 6.969 6.965 1.00 80.00 119 ILE A C 1
ATOM 992 O O . ILE A 1 119 ? -9.451 7.385 6.637 1.00 80.00 119 ILE A O 1
ATOM 996 N N . LYS A 1 120 ? -7.435 6.607 6.050 1.00 77.88 120 LYS A N 1
ATOM 997 C CA . LYS A 1 120 ? -7.680 6.633 4.601 1.00 77.88 120 LYS A CA 1
ATOM 998 C C . LYS A 1 120 ? -7.418 5.254 4.008 1.00 77.88 120 LYS A C 1
ATOM 1000 O O . LYS A 1 120 ? -6.264 4.830 3.962 1.00 77.88 120 LYS A O 1
ATOM 1005 N N . LEU A 1 121 ? -8.477 4.611 3.519 1.00 67.06 121 LEU A N 1
ATOM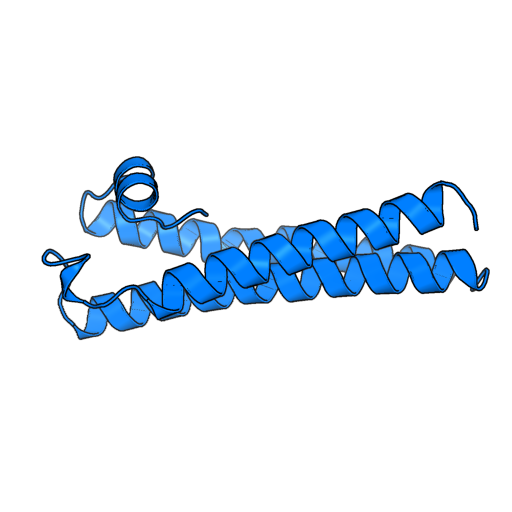 1006 C CA . LEU A 1 121 ? -8.413 3.382 2.720 1.00 67.06 121 LEU A CA 1
ATOM 1007 C C . LEU A 1 121 ? -7.919 3.669 1.298 1.00 67.06 121 LEU A C 1
ATOM 1009 O O . LEU A 1 121 ? -8.223 4.748 0.744 1.00 67.06 121 LEU A O 1
#

Sequence (121 aa):
MTPETTIYFLTALIIFYMYRVRKKGLDQIGPEAFPEFEKAVFFEFKRLLDTAYERMLYLSGVFFLLGIITLFRLPPNTKLITYIALVGLFIYNIPPRNRIFQFLDAFNLDAKTLKERGIKL